Protein AF-A0A835Z826-F1 (afdb_monomer)

pLDDT: mean 78.31, std 16.43, range [38.66, 96.94]

Radius of gyration: 37.95 Å; Cα contacts (8 Å, |Δi|>4): 35; chains: 1; bounding box: 94×25×111 Å

Structure (mmCIF, N/CA/C/O backbone):
data_AF-A0A835Z826-F1
#
_entry.id   AF-A0A835Z826-F1
#
loop_
_atom_site.group_PDB
_atom_site.id
_atom_site.type_symbol
_atom_site.label_atom_id
_atom_site.label_alt_id
_atom_site.label_comp_id
_atom_site.label_asym_id
_atom_site.label_entity_id
_atom_site.label_seq_id
_atom_site.pdbx_PDB_ins_code
_atom_site.Cartn_x
_atom_site.Cartn_y
_atom_site.Cartn_z
_atom_site.occupancy
_atom_site.B_iso_or_equiv
_atom_site.auth_seq_id
_atom_site.auth_comp_id
_atom_site.auth_asym_id
_atom_site.auth_atom_id
_atom_site.pdbx_PDB_model_num
ATOM 1 N N . MET A 1 1 ? 64.832 -9.435 46.548 1.00 40.97 1 MET A N 1
ATOM 2 C CA . MET A 1 1 ? 65.332 -8.676 45.382 1.00 40.97 1 MET A CA 1
ATOM 3 C C . MET A 1 1 ? 64.707 -9.283 44.133 1.00 40.97 1 MET A C 1
ATOM 5 O O . MET A 1 1 ? 65.112 -10.368 43.748 1.00 40.97 1 MET A O 1
ATOM 9 N N . ILE A 1 2 ? 63.658 -8.663 43.580 1.00 41.38 2 ILE A N 1
ATOM 10 C CA . ILE A 1 2 ? 62.967 -9.140 42.368 1.00 41.38 2 ILE A CA 1
ATOM 11 C C . ILE A 1 2 ? 63.315 -8.171 41.235 1.00 41.38 2 ILE A C 1
ATOM 13 O O . ILE A 1 2 ? 63.203 -6.958 41.389 1.00 41.38 2 ILE A O 1
ATOM 17 N N . ASN A 1 3 ? 63.827 -8.734 40.147 1.00 38.66 3 ASN A N 1
ATOM 18 C CA . ASN A 1 3 ? 64.462 -8.061 39.019 1.00 38.66 3 ASN A CA 1
ATOM 19 C C . ASN A 1 3 ? 63.394 -7.408 38.098 1.00 38.66 3 ASN A C 1
ATOM 21 O O . ASN A 1 3 ? 62.521 -8.131 37.616 1.00 38.66 3 ASN A O 1
ATOM 25 N N . PRO A 1 4 ? 63.412 -6.083 37.838 1.00 45.72 4 PRO A N 1
ATOM 26 C CA . PRO A 1 4 ? 62.320 -5.379 37.145 1.00 45.72 4 PRO A CA 1
ATOM 27 C C . PRO A 1 4 ? 62.323 -5.488 35.604 1.00 45.72 4 PRO A C 1
ATOM 29 O O . PRO A 1 4 ? 61.482 -4.881 34.947 1.00 45.72 4 PRO A O 1
ATOM 32 N N . ALA A 1 5 ? 63.221 -6.267 34.995 1.00 46.06 5 ALA A N 1
ATOM 33 C CA . ALA A 1 5 ? 63.373 -6.310 33.534 1.00 46.06 5 ALA A CA 1
ATOM 34 C C . ALA A 1 5 ? 62.367 -7.219 32.785 1.00 46.06 5 ALA A C 1
ATOM 36 O O . ALA A 1 5 ? 62.256 -7.127 31.565 1.00 46.06 5 ALA A O 1
ATOM 37 N N . ALA A 1 6 ? 61.609 -8.081 33.475 1.00 46.38 6 ALA A N 1
ATOM 38 C CA . ALA A 1 6 ? 60.716 -9.052 32.823 1.00 46.38 6 ALA A CA 1
ATOM 39 C C . ALA A 1 6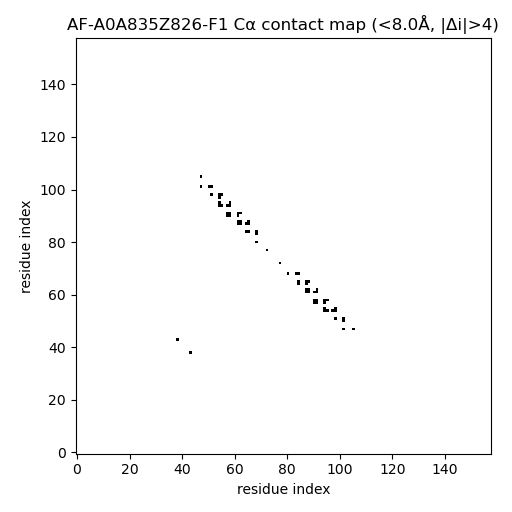 ? 59.318 -8.502 32.458 1.00 46.38 6 ALA A C 1
ATOM 41 O O . ALA A 1 6 ? 58.608 -9.108 31.658 1.00 46.38 6 ALA A O 1
ATOM 42 N N . ALA A 1 7 ? 58.912 -7.350 33.005 1.00 49.34 7 ALA A N 1
ATOM 43 C CA . ALA A 1 7 ? 57.563 -6.802 32.806 1.00 49.34 7 ALA A CA 1
ATOM 44 C C . ALA A 1 7 ? 57.390 -6.016 31.489 1.00 49.34 7 ALA A C 1
ATOM 46 O O . ALA A 1 7 ? 56.269 -5.849 31.012 1.00 49.34 7 ALA A O 1
ATOM 47 N N . ALA A 1 8 ? 58.482 -5.552 30.871 1.00 49.84 8 ALA A N 1
ATOM 48 C CA . ALA A 1 8 ? 58.422 -4.676 29.695 1.00 49.84 8 ALA A CA 1
ATOM 49 C C . ALA A 1 8 ? 58.236 -5.422 28.356 1.00 49.84 8 ALA A C 1
ATOM 51 O O . ALA A 1 8 ? 57.746 -4.841 27.391 1.00 49.84 8 ALA A O 1
ATOM 52 N N . LEU A 1 9 ? 58.584 -6.713 28.287 1.00 50.91 9 LEU A N 1
ATOM 53 C CA . LEU A 1 9 ? 58.485 -7.513 27.056 1.00 50.91 9 LEU A CA 1
ATOM 54 C C . LEU A 1 9 ? 57.095 -8.139 26.840 1.00 50.91 9 LEU A C 1
ATOM 56 O O . LEU A 1 9 ? 56.696 -8.351 25.697 1.00 50.91 9 LEU A O 1
ATOM 60 N N . GLY A 1 10 ?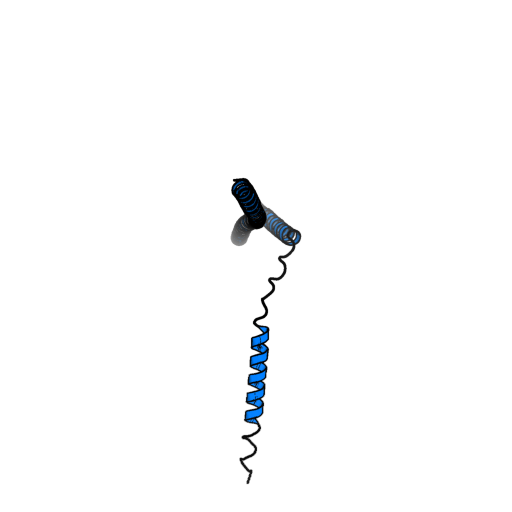 56.325 -8.378 27.908 1.00 51.16 10 GLY A N 1
ATOM 61 C CA . GLY A 1 10 ? 54.970 -8.941 27.809 1.00 51.16 10 GLY A CA 1
ATOM 62 C C . GLY A 1 10 ? 53.913 -7.941 27.323 1.00 51.16 10 GLY A C 1
ATOM 63 O O . GLY A 1 10 ? 53.008 -8.309 26.574 1.00 51.16 10 GLY A O 1
ATOM 64 N N . GLY A 1 11 ? 54.050 -6.661 27.690 1.00 55.59 11 GLY A N 1
ATOM 65 C CA . GLY A 1 11 ? 53.078 -5.621 27.327 1.00 55.59 11 GLY A CA 1
ATOM 66 C C . GLY A 1 11 ? 53.052 -5.296 25.830 1.00 55.59 11 GLY A C 1
ATOM 67 O O . GLY A 1 11 ? 51.991 -5.014 25.273 1.00 55.59 11 GLY A O 1
ATOM 68 N N . ASN A 1 12 ? 54.201 -5.398 25.155 1.00 57.00 12 ASN A N 1
ATOM 69 C CA . ASN A 1 12 ? 54.315 -5.043 23.740 1.00 57.00 12 ASN A CA 1
ATOM 70 C C . ASN A 1 12 ? 53.670 -6.100 22.822 1.00 57.00 12 ASN A C 1
ATOM 72 O O . ASN A 1 12 ? 53.041 -5.764 21.820 1.00 57.00 12 ASN A O 1
ATOM 76 N N . LEU A 1 13 ? 53.730 -7.379 23.215 1.00 59.66 13 LEU A N 1
ATOM 77 C CA . LEU A 1 13 ? 53.100 -8.478 22.476 1.00 59.66 13 LEU A CA 1
ATOM 78 C C . LEU A 1 13 ? 51.564 -8.432 22.571 1.00 59.66 13 LEU A C 1
ATOM 80 O O . LEU A 1 13 ? 50.865 -8.669 21.586 1.00 59.66 13 LEU A O 1
ATOM 84 N N . GLN A 1 14 ? 51.029 -8.065 23.740 1.00 65.19 14 GLN A N 1
ATOM 85 C CA . GLN A 1 14 ? 49.586 -7.902 23.946 1.00 65.19 14 GLN A CA 1
ATOM 86 C C . GLN A 1 14 ? 49.025 -6.676 23.216 1.00 65.19 14 GLN A C 1
ATOM 88 O O . GLN A 1 14 ? 47.934 -6.742 22.647 1.00 65.19 14 GLN A O 1
ATOM 93 N N . ALA A 1 15 ? 49.773 -5.569 23.178 1.00 64.81 15 ALA A N 1
ATOM 94 C CA . ALA A 1 15 ? 49.392 -4.390 22.402 1.00 64.81 15 ALA A CA 1
ATOM 95 C C . ALA A 1 15 ? 49.353 -4.695 20.894 1.00 64.81 15 ALA A C 1
ATOM 97 O O . ALA A 1 15 ? 48.415 -4.290 20.202 1.00 64.81 15 ALA A O 1
ATOM 98 N N . GLN A 1 16 ? 50.313 -5.481 20.397 1.00 66.81 16 GLN A N 1
ATOM 99 C CA . GLN A 1 16 ? 50.369 -5.879 18.991 1.00 66.81 16 GLN A CA 1
ATOM 100 C C . GLN A 1 16 ? 49.247 -6.860 18.612 1.00 66.81 16 GLN A C 1
ATOM 102 O O . GLN A 1 16 ? 48.650 -6.716 17.545 1.00 66.81 16 GLN A O 1
ATOM 107 N N . GLN A 1 17 ? 48.872 -7.782 19.508 1.00 68.44 17 GLN A N 1
ATOM 108 C CA . GLN A 1 17 ? 47.703 -8.647 19.304 1.00 68.44 17 GLN A CA 1
ATOM 109 C C . GLN A 1 17 ? 46.387 -7.862 19.281 1.00 68.44 17 GLN A C 1
ATOM 111 O O . GLN A 1 17 ? 45.538 -8.134 18.432 1.00 68.44 17 GLN A O 1
ATOM 116 N N . ARG A 1 18 ? 46.216 -6.849 20.144 1.00 68.44 18 ARG A N 1
ATOM 117 C CA . ARG A 1 18 ? 45.012 -5.999 20.112 1.00 68.44 18 ARG A CA 1
ATOM 118 C C . ARG A 1 18 ? 44.925 -5.184 18.825 1.00 68.44 18 ARG A C 1
ATOM 120 O O . ARG A 1 18 ? 43.847 -5.099 18.252 1.00 68.44 18 ARG A O 1
ATOM 127 N N . LEU A 1 19 ? 46.039 -4.647 18.324 1.00 66.50 19 LEU A N 1
ATOM 128 C CA . LEU A 1 19 ? 46.052 -3.929 17.042 1.00 66.50 19 LEU A CA 1
ATOM 129 C C . LEU A 1 19 ? 45.706 -4.842 15.857 1.00 66.50 19 LEU A C 1
ATOM 131 O O . LEU A 1 19 ? 45.008 -4.414 14.938 1.00 66.50 19 LEU A O 1
ATOM 135 N N . GLN A 1 20 ? 46.131 -6.106 15.894 1.00 67.00 20 GLN A N 1
ATOM 136 C CA . GLN A 1 20 ? 45.807 -7.079 14.851 1.00 67.00 20 GLN A CA 1
ATOM 137 C C . GLN A 1 20 ? 44.330 -7.513 14.909 1.00 67.00 20 GLN A C 1
ATOM 139 O O . GLN A 1 20 ? 43.685 -7.629 13.868 1.00 67.00 20 GLN A O 1
ATOM 144 N N . GLN A 1 21 ? 43.756 -7.648 16.110 1.00 65.94 21 GLN A N 1
ATOM 145 C CA . GLN A 1 21 ? 42.321 -7.908 16.292 1.00 65.94 21 GLN A CA 1
ATOM 146 C C . GLN A 1 21 ? 41.446 -6.722 15.857 1.00 65.94 21 GLN A C 1
ATOM 148 O O . GLN A 1 21 ? 40.407 -6.929 15.226 1.00 65.94 21 GLN A O 1
ATOM 153 N N . THR A 1 22 ? 41.874 -5.483 16.123 1.00 62.38 22 THR A N 1
ATOM 154 C CA . THR A 1 22 ? 41.150 -4.281 15.681 1.00 62.38 22 THR A CA 1
ATOM 155 C C . THR A 1 22 ? 41.165 -4.138 14.158 1.00 62.38 22 THR A C 1
ATOM 157 O O . THR A 1 22 ? 40.151 -3.761 13.574 1.00 62.38 22 THR A O 1
ATOM 160 N N . GLN A 1 23 ? 42.268 -4.495 13.489 1.00 61.44 23 GLN A N 1
ATOM 161 C CA . GLN A 1 23 ? 42.313 -4.484 12.022 1.00 61.44 23 GLN A CA 1
ATOM 162 C C . GLN A 1 23 ? 41.423 -5.565 11.389 1.00 61.44 23 GLN A C 1
ATOM 164 O O . GLN A 1 23 ? 40.786 -5.295 10.372 1.00 61.44 23 GLN A O 1
ATOM 169 N N . GLN A 1 24 ? 41.300 -6.749 12.004 1.00 60.56 24 GLN A N 1
ATOM 170 C CA . GLN A 1 24 ? 40.375 -7.778 11.510 1.00 60.56 24 GLN A CA 1
ATOM 171 C C . GLN A 1 24 ? 38.901 -7.382 11.679 1.00 60.56 24 GLN A C 1
ATOM 173 O O . GLN A 1 24 ? 38.103 -7.626 10.776 1.00 60.56 24 GLN A O 1
ATOM 178 N N . HIS A 1 25 ? 38.540 -6.706 12.775 1.00 59.19 25 HIS A N 1
ATOM 179 C CA . HIS A 1 25 ? 37.177 -6.186 12.945 1.00 59.19 25 HIS A CA 1
ATOM 180 C C . HIS A 1 25 ? 36.828 -5.098 11.922 1.00 59.19 25 HIS A C 1
ATOM 182 O O . HIS A 1 25 ? 35.694 -5.049 11.448 1.00 59.19 25 HIS A O 1
ATOM 188 N N . GLN A 1 26 ? 37.791 -4.254 11.539 1.00 59.12 26 GLN A N 1
ATOM 189 C CA . GLN A 1 26 ? 37.529 -3.184 10.575 1.00 59.12 26 GLN A CA 1
ATOM 190 C C . GLN A 1 26 ? 37.310 -3.720 9.148 1.00 59.12 26 GLN A C 1
ATOM 192 O O . GLN A 1 26 ? 36.472 -3.196 8.421 1.00 59.12 26 GLN A O 1
ATOM 197 N N . HIS A 1 27 ? 37.980 -4.815 8.766 1.00 54.81 27 HIS A N 1
ATOM 198 C CA . HIS A 1 27 ? 37.769 -5.456 7.459 1.00 54.81 27 HIS A CA 1
ATOM 199 C C . HIS A 1 27 ? 36.431 -6.201 7.340 1.00 54.81 27 HIS A C 1
ATOM 201 O O . HIS A 1 27 ? 35.983 -6.476 6.229 1.00 54.81 27 HIS A O 1
ATOM 207 N N . GLN A 1 28 ? 35.769 -6.513 8.459 1.00 56.94 28 GLN A N 1
ATOM 208 C CA . GLN A 1 28 ? 34.468 -7.184 8.441 1.00 56.94 28 GLN A CA 1
ATOM 209 C C . GLN A 1 28 ? 33.286 -6.202 8.347 1.00 56.94 28 GLN A C 1
ATOM 211 O O . GLN A 1 28 ? 32.191 -6.615 7.982 1.00 56.94 28 GLN A O 1
ATOM 216 N N . GLN A 1 29 ? 33.502 -4.904 8.601 1.00 54.16 29 GLN A N 1
ATOM 217 C CA . GLN A 1 29 ? 32.456 -3.871 8.505 1.00 54.16 29 GLN A CA 1
ATOM 218 C C . GLN A 1 29 ? 32.346 -3.206 7.122 1.00 54.16 29 GLN A C 1
ATOM 220 O O . GLN A 1 29 ? 31.389 -2.480 6.883 1.00 54.16 29 GLN A O 1
ATOM 225 N N . LEU A 1 30 ? 33.282 -3.467 6.202 1.00 48.50 30 LEU A N 1
ATOM 226 C CA . LEU A 1 30 ? 33.248 -2.946 4.825 1.00 48.50 30 LEU A CA 1
ATOM 227 C C . LEU A 1 30 ? 32.709 -3.956 3.800 1.00 48.50 30 LEU A C 1
ATOM 229 O O . LEU A 1 30 ? 32.816 -3.725 2.596 1.00 48.50 30 LEU A O 1
ATOM 233 N N . GLN A 1 31 ? 32.111 -5.067 4.244 1.00 50.25 31 GLN A N 1
ATOM 234 C CA . GLN A 1 31 ? 31.293 -5.855 3.326 1.00 50.25 31 GLN A CA 1
ATOM 235 C C . GLN A 1 31 ? 30.073 -5.014 2.939 1.00 50.25 31 GLN A C 1
ATOM 237 O O . GLN A 1 31 ? 29.397 -4.509 3.840 1.00 50.25 31 GLN A O 1
ATOM 242 N N . PRO A 1 32 ? 29.769 -4.848 1.638 1.00 47.69 32 PRO A N 1
ATOM 243 C CA . PRO A 1 32 ? 28.492 -4.292 1.233 1.00 47.69 32 PRO A CA 1
ATOM 244 C C . PRO A 1 32 ? 27.421 -5.150 1.895 1.00 47.69 32 PRO A C 1
ATOM 246 O O . PRO A 1 32 ? 27.340 -6.357 1.661 1.00 47.69 32 PRO A O 1
ATOM 249 N N . GLN A 1 33 ? 26.672 -4.532 2.802 1.00 41.50 33 GLN A N 1
ATOM 250 C CA . GLN A 1 33 ? 25.547 -5.151 3.468 1.00 41.50 33 GLN A CA 1
ATOM 251 C C . GLN A 1 33 ? 24.560 -5.484 2.354 1.00 41.50 33 GLN A C 1
ATOM 253 O O . GLN A 1 33 ? 23.846 -4.607 1.877 1.00 41.50 33 GLN A O 1
ATOM 258 N N . ALA A 1 34 ? 24.604 -6.727 1.868 1.00 43.25 34 ALA A N 1
ATOM 259 C CA . ALA A 1 34 ? 23.609 -7.247 0.957 1.00 43.25 34 ALA A CA 1
ATOM 260 C C . ALA A 1 34 ? 22.278 -7.050 1.675 1.00 43.25 34 ALA A C 1
ATOM 262 O O . ALA A 1 34 ? 22.009 -7.692 2.695 1.00 43.25 34 ALA A O 1
ATOM 263 N N . THR A 1 35 ? 21.509 -6.070 1.209 1.00 47.09 35 THR A N 1
ATOM 264 C CA . THR A 1 35 ? 20.131 -5.855 1.613 1.00 47.09 35 THR A CA 1
ATOM 265 C C . THR A 1 35 ? 19.464 -7.214 1.523 1.00 47.09 35 THR A C 1
ATOM 267 O O . THR A 1 35 ? 19.447 -7.834 0.459 1.00 47.09 35 THR A O 1
ATOM 270 N N . ALA A 1 36 ? 19.026 -7.737 2.672 1.00 50.56 36 ALA A N 1
ATOM 271 C CA . ALA A 1 36 ? 18.318 -9.004 2.714 1.00 50.56 36 ALA A CA 1
ATOM 272 C C . ALA A 1 36 ? 17.225 -8.961 1.634 1.00 50.56 36 ALA A C 1
ATOM 274 O O . ALA A 1 36 ? 16.551 -7.929 1.533 1.00 50.56 36 ALA A O 1
ATOM 275 N N . PRO A 1 37 ? 17.079 -10.015 0.807 1.00 50.56 37 PRO A N 1
ATOM 276 C CA . PRO A 1 37 ? 16.080 -10.017 -0.248 1.00 50.56 37 PRO A CA 1
ATOM 277 C C . PRO A 1 37 ? 14.739 -9.676 0.389 1.00 50.56 37 PRO A C 1
ATOM 279 O O . PRO A 1 37 ? 14.346 -10.300 1.382 1.00 50.56 37 PRO A O 1
ATOM 282 N N . ALA A 1 38 ? 14.099 -8.625 -0.130 1.00 55.31 38 ALA A N 1
ATOM 283 C CA . ALA A 1 38 ? 12.811 -8.173 0.359 1.00 55.31 38 ALA A CA 1
ATOM 284 C C . ALA A 1 38 ? 11.883 -9.393 0.473 1.00 55.31 38 ALA A C 1
ATOM 286 O O . ALA A 1 38 ? 11.892 -10.248 -0.422 1.00 55.31 38 ALA A O 1
ATOM 287 N N . PRO A 1 39 ? 11.129 -9.538 1.580 1.00 52.34 39 PRO A N 1
ATOM 288 C CA . PRO A 1 39 ? 10.231 -10.669 1.729 1.00 52.34 39 PRO A CA 1
ATOM 289 C C . PRO A 1 39 ? 9.324 -10.739 0.495 1.00 52.34 39 PRO A C 1
ATOM 291 O O . PRO A 1 39 ? 8.867 -9.693 0.024 1.00 52.34 39 PRO A O 1
ATOM 294 N N . PRO A 1 40 ? 9.067 -11.944 -0.046 1.00 57.97 40 PRO A N 1
ATOM 295 C CA . PRO A 1 40 ? 8.272 -12.091 -1.255 1.00 57.97 40 PRO A CA 1
ATOM 296 C C . PRO A 1 40 ? 6.938 -11.363 -1.075 1.00 57.97 40 PRO A C 1
ATOM 298 O O . PRO A 1 40 ? 6.323 -11.460 -0.012 1.00 57.97 40 PRO A O 1
ATOM 301 N N . VAL A 1 41 ? 6.484 -10.654 -2.112 1.00 60.72 41 VAL A N 1
ATOM 302 C CA . VAL A 1 41 ? 5.272 -9.803 -2.116 1.00 60.72 41 VAL A CA 1
ATOM 303 C C . VAL A 1 41 ? 4.052 -10.518 -1.502 1.00 60.72 41 VAL A C 1
ATOM 305 O O . VAL A 1 41 ? 3.233 -9.911 -0.812 1.00 60.72 41 VAL A O 1
ATOM 308 N N . SER A 1 42 ? 3.989 -11.846 -1.653 1.00 61.34 42 SER A N 1
ATOM 309 C CA . SER A 1 42 ? 2.987 -12.732 -1.045 1.00 61.34 42 SER A CA 1
ATOM 310 C C . SER A 1 42 ? 2.983 -12.733 0.495 1.00 61.34 42 SER A C 1
ATOM 312 O O . SER A 1 42 ? 1.909 -12.717 1.098 1.00 61.34 42 SER A O 1
ATOM 314 N N . GLY A 1 43 ? 4.151 -12.703 1.146 1.00 67.56 43 GLY A N 1
ATOM 315 C CA . GLY A 1 43 ? 4.269 -12.665 2.607 1.00 67.56 43 GLY A CA 1
ATOM 316 C C . GLY A 1 43 ? 3.758 -11.348 3.184 1.00 67.56 43 GLY A C 1
ATOM 317 O O . GLY A 1 43 ? 2.919 -11.345 4.083 1.00 67.56 43 GLY A O 1
ATOM 318 N N . ARG A 1 44 ? 4.159 -10.226 2.577 1.00 71.44 44 ARG A N 1
ATOM 319 C CA . ARG A 1 44 ? 3.731 -8.888 3.010 1.00 71.44 44 ARG A CA 1
ATOM 320 C C . ARG A 1 44 ? 2.230 -8.668 2.805 1.00 71.44 44 ARG A C 1
ATOM 322 O O . ARG A 1 44 ? 1.558 -8.148 3.692 1.00 71.44 44 ARG A O 1
ATOM 329 N N . ALA A 1 45 ? 1.679 -9.128 1.680 1.00 72.81 45 ALA A N 1
ATOM 330 C CA . ALA A 1 45 ? 0.238 -9.085 1.423 1.00 72.81 45 ALA A CA 1
ATOM 331 C C . ALA A 1 45 ? -0.564 -9.907 2.449 1.00 72.81 45 ALA A C 1
ATOM 333 O O . ALA A 1 45 ? -1.638 -9.497 2.898 1.00 72.81 45 ALA A O 1
ATOM 334 N N . HIS A 1 46 ? -0.038 -11.063 2.852 1.00 78.06 46 HIS A N 1
ATOM 335 C CA . HIS A 1 46 ? -0.677 -11.918 3.843 1.00 78.06 46 HIS A CA 1
ATOM 336 C C . HIS A 1 46 ? -0.635 -11.310 5.255 1.00 78.06 46 HIS A C 1
ATOM 338 O O . HIS A 1 46 ? -1.627 -11.389 5.985 1.00 78.06 46 HIS A O 1
ATOM 344 N N . ASP A 1 47 ? 0.456 -10.637 5.619 1.00 80.94 47 ASP A N 1
ATOM 345 C CA . ASP A 1 47 ? 0.569 -9.913 6.888 1.00 80.94 47 ASP A CA 1
ATOM 346 C C . ASP A 1 47 ? -0.379 -8.709 6.949 1.00 80.94 47 ASP A C 1
ATOM 348 O O . ASP A 1 47 ? -1.098 -8.550 7.940 1.00 80.94 47 ASP A O 1
ATOM 352 N N . PHE A 1 48 ? -0.483 -7.930 5.863 1.00 83.25 48 PHE A N 1
ATOM 353 C CA . PHE A 1 48 ? -1.476 -6.855 5.749 1.00 83.25 48 PHE A CA 1
ATOM 354 C C . PHE A 1 48 ? -2.901 -7.379 5.918 1.00 83.25 48 PHE A C 1
ATOM 356 O O . PHE A 1 48 ? -3.696 -6.800 6.661 1.00 83.25 48 PHE A O 1
ATOM 363 N N . ARG A 1 49 ? -3.225 -8.509 5.283 1.00 85.00 49 ARG A N 1
ATOM 364 C CA . ARG A 1 49 ? -4.545 -9.132 5.402 1.00 85.00 49 ARG A CA 1
ATOM 365 C C . ARG A 1 49 ? -4.838 -9.581 6.833 1.00 85.00 49 ARG A C 1
ATOM 367 O O . ARG A 1 49 ? -5.903 -9.273 7.359 1.00 85.00 49 ARG A O 1
ATOM 374 N N . ARG A 1 50 ? -3.876 -10.222 7.503 1.00 88.94 50 ARG A N 1
ATOM 375 C CA . ARG A 1 50 ? -4.004 -10.619 8.916 1.00 88.94 50 ARG A CA 1
ATOM 376 C C . ARG A 1 50 ? -4.184 -9.421 9.847 1.00 88.94 50 ARG A C 1
ATOM 378 O O . ARG A 1 50 ? -4.960 -9.501 10.800 1.00 88.94 50 ARG A O 1
ATOM 385 N N . ALA A 1 51 ? -3.463 -8.330 9.604 1.00 86.12 51 ALA A N 1
ATOM 386 C CA . ALA A 1 51 ? -3.591 -7.102 10.380 1.00 86.12 51 ALA A CA 1
ATOM 387 C C . ALA A 1 51 ? -4.960 -6.437 10.156 1.00 86.12 51 ALA A C 1
ATOM 389 O O . ALA A 1 51 ? -5.602 -6.018 11.118 1.00 86.12 51 ALA A O 1
ATOM 390 N N . CYS A 1 52 ? -5.439 -6.406 8.912 1.00 87.75 52 CYS A N 1
ATOM 391 C CA . CYS A 1 52 ? -6.763 -5.904 8.553 1.00 87.75 52 CYS A CA 1
ATOM 392 C C . CYS A 1 52 ? -7.876 -6.708 9.246 1.00 87.75 52 CYS A C 1
ATOM 394 O O . CYS A 1 52 ? -8.689 -6.131 9.966 1.00 87.75 52 CYS A O 1
ATOM 396 N N . ASP A 1 53 ? -7.842 -8.041 9.138 1.00 91.06 53 ASP A N 1
ATOM 397 C CA . ASP A 1 53 ? -8.829 -8.938 9.756 1.00 91.06 53 ASP A CA 1
ATOM 398 C C . ASP A 1 53 ? -8.887 -8.768 11.281 1.00 91.06 53 ASP A C 1
ATOM 400 O O . ASP A 1 53 ? -9.965 -8.755 11.880 1.00 91.06 53 ASP A O 1
ATOM 404 N N . ARG A 1 54 ? -7.725 -8.614 11.927 1.00 92.56 54 ARG A N 1
ATOM 405 C CA . ARG A 1 54 ? -7.635 -8.396 13.377 1.00 92.56 54 ARG A CA 1
ATOM 406 C C . ARG A 1 54 ? -8.282 -7.078 13.794 1.00 92.56 54 ARG A C 1
ATOM 408 O O . ARG A 1 54 ? -9.061 -7.063 14.744 1.00 92.56 54 ARG A O 1
ATOM 415 N N . ASN A 1 55 ? -7.968 -5.987 13.097 1.00 87.62 55 ASN A N 1
ATOM 416 C CA . ASN A 1 55 ? -8.522 -4.674 13.420 1.00 87.62 55 ASN A CA 1
ATOM 417 C C . ASN A 1 55 ? -10.025 -4.605 13.115 1.00 87.62 55 ASN A C 1
ATOM 419 O O . ASN A 1 55 ? -10.775 -4.063 13.920 1.00 87.62 55 ASN A O 1
ATOM 423 N N . ALA A 1 56 ? -10.484 -5.232 12.028 1.00 89.56 56 ALA A N 1
ATOM 424 C CA . ALA A 1 56 ? -11.905 -5.338 11.708 1.00 89.56 56 ALA A CA 1
ATOM 425 C C . ALA A 1 56 ? -12.688 -6.103 12.790 1.00 89.56 56 ALA A C 1
ATOM 427 O O . ALA A 1 56 ? -13.747 -5.647 13.219 1.00 89.56 56 ALA A O 1
ATOM 428 N N . ARG A 1 57 ? -12.155 -7.230 13.289 1.00 92.56 57 ARG A N 1
ATOM 429 C CA . ARG A 1 57 ? -12.763 -7.949 14.425 1.00 92.56 57 ARG A CA 1
ATOM 430 C C . ARG A 1 57 ? -12.802 -7.093 15.682 1.00 92.56 57 ARG A C 1
ATOM 432 O O . ARG A 1 57 ? -13.861 -6.981 16.287 1.00 92.56 57 ARG A O 1
ATOM 439 N N . SER A 1 58 ? -11.694 -6.431 16.015 1.00 90.62 58 SER A N 1
ATOM 440 C CA . SER A 1 58 ? -11.624 -5.527 17.169 1.00 90.62 58 SER A CA 1
ATOM 441 C C . SER A 1 58 ? -12.666 -4.405 17.081 1.00 90.62 58 SER A C 1
ATOM 443 O O . SER A 1 58 ? -13.339 -4.107 18.065 1.00 90.62 58 SER A O 1
ATOM 445 N N . LEU A 1 59 ? -12.874 -3.821 15.895 1.00 89.75 59 LEU A N 1
ATOM 446 C CA . LEU A 1 59 ? -13.908 -2.806 15.686 1.00 89.75 59 LEU A CA 1
ATOM 447 C C . LEU A 1 59 ? -15.312 -3.350 15.980 1.00 89.75 59 LEU A C 1
ATOM 449 O O . LEU A 1 59 ? -16.070 -2.745 16.738 1.00 89.75 59 LEU A O 1
ATOM 453 N N . VAL A 1 60 ? -15.652 -4.507 15.408 1.00 92.88 60 VAL A N 1
ATOM 454 C CA . VAL A 1 60 ? -16.972 -5.132 15.583 1.00 92.88 60 VAL A CA 1
ATOM 455 C C . VAL A 1 60 ? -17.209 -5.541 17.038 1.00 92.88 60 VAL A C 1
ATOM 457 O O . VAL A 1 60 ? -18.292 -5.314 17.578 1.00 92.88 60 VAL A O 1
ATOM 460 N N . GLU A 1 61 ? -16.203 -6.119 17.691 1.00 92.69 61 GLU A N 1
ATOM 461 C CA . GLU A 1 61 ? -16.287 -6.575 19.079 1.00 92.69 61 GLU A CA 1
ATOM 462 C C . GLU A 1 61 ? -16.480 -5.407 20.052 1.00 92.69 61 GLU A C 1
ATOM 464 O O . GLU A 1 61 ? -17.396 -5.454 20.880 1.00 92.69 61 GLU A O 1
ATOM 469 N N . ASN A 1 62 ? -15.684 -4.340 19.914 1.00 89.69 62 ASN A N 1
ATOM 470 C CA . ASN A 1 62 ? -15.779 -3.151 20.764 1.00 89.69 62 ASN A CA 1
ATOM 471 C C . ASN A 1 62 ? -17.083 -2.383 20.527 1.00 89.69 62 ASN A C 1
ATOM 473 O O . ASN A 1 62 ? -17.751 -1.992 21.483 1.00 89.69 62 ASN A O 1
ATOM 477 N N . PHE A 1 63 ? -17.517 -2.239 19.272 1.00 89.81 63 PHE A N 1
ATOM 478 C CA . PHE A 1 63 ? -18.811 -1.627 18.968 1.00 89.81 63 PHE A CA 1
ATOM 479 C C . PHE A 1 63 ? -19.977 -2.451 19.537 1.00 89.81 63 PHE A C 1
ATOM 481 O O . PHE A 1 63 ? -20.903 -1.912 20.144 1.00 89.81 63 PHE A O 1
ATOM 488 N N . GLY A 1 64 ? -19.907 -3.779 19.420 1.00 89.75 64 GLY A N 1
ATOM 489 C CA . GLY A 1 64 ? -20.876 -4.681 20.036 1.00 89.75 64 GLY A CA 1
ATOM 490 C C . GLY A 1 64 ? -20.886 -4.590 21.566 1.00 89.75 64 GLY A C 1
ATOM 491 O O . GLY A 1 64 ? -21.954 -4.676 22.172 1.00 89.75 64 GLY A O 1
ATOM 492 N N . ALA A 1 65 ? -19.724 -4.398 22.199 1.00 86.69 65 ALA A N 1
ATOM 493 C CA . ALA A 1 65 ? -19.623 -4.170 23.638 1.00 86.69 65 ALA A CA 1
ATOM 494 C C . ALA A 1 65 ? -20.303 -2.859 24.048 1.00 86.69 65 ALA A C 1
ATOM 496 O O . ALA A 1 65 ? -21.105 -2.875 24.978 1.00 86.69 65 ALA A O 1
ATOM 497 N N . LEU A 1 66 ? -20.086 -1.771 23.303 1.00 87.69 66 LEU A N 1
ATOM 498 C CA . LEU A 1 66 ? -20.754 -0.488 23.538 1.00 87.69 66 LEU A CA 1
ATOM 499 C C . LEU A 1 66 ? -22.281 -0.599 23.444 1.00 87.69 66 LEU A C 1
ATOM 501 O O . LEU A 1 66 ? -22.973 -0.114 24.333 1.00 87.69 66 LEU A O 1
ATOM 505 N N . ILE A 1 67 ? -22.814 -1.302 22.436 1.00 87.50 67 ILE A N 1
ATOM 506 C CA . ILE A 1 67 ? -24.267 -1.534 22.299 1.00 87.50 67 ILE A CA 1
ATOM 507 C C . ILE A 1 67 ? -24.835 -2.331 23.480 1.00 87.50 67 ILE A C 1
ATOM 509 O O . ILE A 1 67 ? -25.988 -2.138 23.873 1.00 87.50 67 ILE A O 1
ATOM 513 N N . ARG A 1 68 ? -24.070 -3.284 24.024 1.00 86.50 68 ARG A N 1
ATOM 514 C CA . ARG A 1 68 ? -24.503 -4.058 25.195 1.00 86.50 68 ARG A CA 1
ATOM 515 C C . ARG A 1 68 ? -24.478 -3.196 26.452 1.00 86.50 68 ARG A C 1
ATOM 517 O O . ARG A 1 68 ? -25.473 -3.172 27.165 1.00 86.50 68 ARG A O 1
ATOM 524 N N . LEU A 1 69 ? -23.390 -2.463 26.675 1.00 83.50 69 LEU A N 1
ATOM 525 C CA . LEU A 1 69 ? -23.223 -1.575 27.826 1.00 83.50 69 LEU A CA 1
ATOM 526 C C . LEU A 1 69 ? -24.252 -0.440 27.826 1.00 83.50 69 LEU A C 1
ATOM 528 O O . LEU A 1 69 ? -24.787 -0.116 28.873 1.00 83.50 69 LEU A O 1
ATOM 532 N N . SER A 1 70 ? -24.634 0.090 26.660 1.00 79.00 70 SER A N 1
ATOM 533 C CA . SER A 1 70 ? -25.666 1.131 26.568 1.00 79.00 70 SER A CA 1
ATOM 534 C C . SER A 1 70 ? -27.074 0.653 26.947 1.00 79.00 70 SER A C 1
ATOM 536 O O . SER A 1 70 ? -27.973 1.474 27.107 1.00 79.00 70 SER A O 1
ATOM 538 N N . LYS A 1 71 ? -27.308 -0.665 27.013 1.00 76.06 71 LYS A N 1
ATOM 539 C CA . LYS A 1 71 ? -28.602 -1.258 27.393 1.00 76.06 71 LYS A CA 1
ATOM 540 C C . LYS A 1 71 ? -28.681 -1.615 28.875 1.00 76.06 71 LYS A C 1
ATOM 542 O O . LYS A 1 71 ? -29.785 -1.835 29.367 1.00 76.06 71 LYS A O 1
ATOM 547 N N . ILE A 1 72 ? -27.544 -1.715 29.560 1.00 64.69 72 ILE A N 1
ATOM 548 C CA . ILE A 1 72 ? -27.495 -2.029 30.985 1.00 64.69 72 ILE A CA 1
ATOM 549 C C . ILE A 1 72 ? -27.530 -0.686 31.718 1.00 64.69 72 ILE A C 1
ATOM 551 O O . ILE A 1 72 ? -26.693 0.178 31.501 1.00 64.69 72 ILE A O 1
ATOM 555 N N . SER A 1 73 ? -28.591 -0.466 32.489 1.00 64.44 73 SER A N 1
ATOM 556 C CA . SER A 1 73 ? -28.801 0.747 33.280 1.00 64.44 73 SER A CA 1
ATOM 557 C C . SER A 1 73 ? -29.094 0.311 34.706 1.00 64.44 73 SER A C 1
ATOM 559 O O . SER A 1 73 ? -30.220 0.403 35.189 1.00 64.44 73 SER A O 1
ATOM 561 N N . ASP A 1 74 ? -28.089 -0.276 35.350 1.00 69.12 74 ASP A N 1
ATOM 562 C CA . ASP A 1 74 ? -28.171 -0.603 36.766 1.00 69.12 74 ASP A CA 1
ATOM 563 C C . ASP A 1 74 ? -27.444 0.484 37.561 1.00 69.12 74 ASP A C 1
ATOM 565 O O . ASP A 1 74 ? -26.224 0.643 37.483 1.00 69.12 74 ASP A O 1
ATOM 569 N N . ALA A 1 75 ? -28.203 1.274 38.323 1.00 64.56 75 ALA A N 1
ATOM 570 C CA . ALA A 1 75 ? -27.690 2.444 39.036 1.00 64.56 75 ALA A CA 1
ATOM 571 C C . ALA A 1 75 ? -26.577 2.097 40.046 1.00 64.56 75 ALA A C 1
ATOM 573 O O . ALA A 1 75 ? -25.775 2.960 40.399 1.00 64.56 75 ALA A O 1
ATOM 574 N N . GLN A 1 76 ? -26.502 0.838 40.492 1.00 71.50 76 GLN A N 1
ATOM 575 C CA . GLN A 1 76 ? -25.455 0.337 41.388 1.00 71.50 76 GLN A CA 1
ATOM 576 C C . GLN A 1 76 ? -24.109 0.093 40.672 1.00 71.50 76 GLN A C 1
ATOM 578 O O . GLN A 1 76 ? -23.064 0.125 41.319 1.00 71.50 76 GLN A O 1
ATOM 583 N N . HIS A 1 77 ? -24.111 -0.111 39.349 1.00 72.75 77 HIS A N 1
ATOM 584 C CA . HIS A 1 77 ? -22.934 -0.497 38.554 1.00 72.75 77 HIS A CA 1
ATOM 585 C C . HIS A 1 77 ? -22.433 0.602 37.601 1.00 72.75 77 HIS A C 1
ATOM 587 O O . HIS A 1 77 ? -21.427 0.422 36.909 1.00 72.75 77 HIS A O 1
ATOM 593 N N . MET A 1 78 ? -23.076 1.770 37.621 1.00 77.12 78 MET A N 1
ATOM 594 C CA . MET A 1 78 ? -22.891 2.841 36.641 1.00 77.12 78 MET A CA 1
ATOM 595 C C . MET A 1 78 ? -21.433 3.327 36.500 1.00 77.12 78 MET A C 1
ATOM 597 O O . MET A 1 78 ? -20.973 3.597 35.393 1.00 77.12 78 MET A O 1
ATOM 601 N N . THR A 1 79 ? -20.665 3.396 37.593 1.00 79.69 79 THR A N 1
ATOM 602 C CA . THR A 1 79 ? -19.249 3.817 37.553 1.00 79.69 79 THR A CA 1
ATOM 603 C C . THR A 1 79 ? -18.360 2.797 36.836 1.00 79.69 79 THR A C 1
ATOM 605 O O . THR A 1 79 ? -17.460 3.166 36.084 1.00 79.69 79 THR A O 1
ATOM 608 N N . HIS A 1 80 ? -18.614 1.504 37.049 1.00 83.69 80 HIS A N 1
ATOM 609 C CA . HIS A 1 80 ? -17.856 0.421 36.421 1.00 83.69 80 HIS A CA 1
ATOM 610 C C . HIS A 1 80 ? -18.229 0.264 34.941 1.00 83.69 80 HIS A C 1
ATOM 612 O O . HIS A 1 80 ? -17.365 0.025 34.099 1.00 83.69 80 HIS A O 1
ATOM 618 N N . GLU A 1 81 ? -19.504 0.451 34.607 1.00 81.81 81 GLU A N 1
ATOM 619 C CA . GLU A 1 81 ? -19.983 0.480 33.223 1.00 81.81 81 GLU A CA 1
ATOM 620 C C . GLU A 1 81 ? -19.444 1.691 32.460 1.00 81.81 81 GLU A C 1
ATOM 622 O O . GLU A 1 81 ? -19.001 1.540 31.325 1.00 81.81 81 GLU A O 1
ATOM 627 N N . GLY A 1 82 ? -19.379 2.865 33.096 1.00 83.62 82 GLY A N 1
ATOM 628 C CA . GLY A 1 82 ? -18.765 4.060 32.516 1.00 83.62 82 GLY A CA 1
ATOM 629 C C . GLY A 1 82 ? -17.302 3.840 32.122 1.00 83.62 82 GLY A C 1
ATOM 630 O O . GLY A 1 82 ? -16.911 4.175 31.005 1.00 83.62 82 GLY A O 1
ATOM 631 N N . LEU A 1 83 ? -16.512 3.194 32.988 1.00 87.94 83 LEU A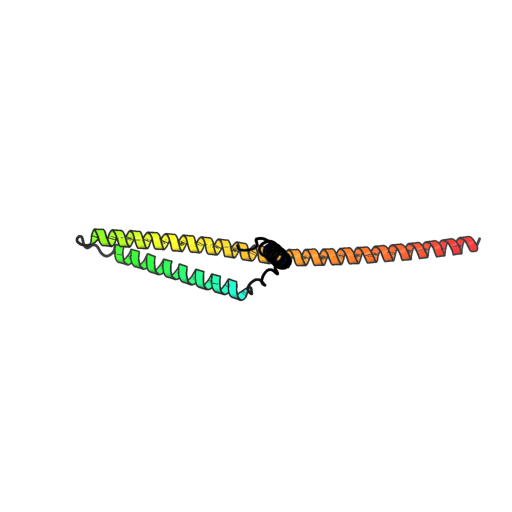 N 1
ATOM 632 C CA . LEU A 1 83 ? -15.122 2.836 32.677 1.00 87.94 83 LEU A CA 1
ATOM 633 C C . LEU A 1 83 ? -15.023 1.841 31.509 1.00 87.94 83 LEU A C 1
ATOM 635 O O . LEU A 1 83 ? -14.142 1.962 30.656 1.00 87.94 83 LEU A O 1
ATOM 639 N N . GLN A 1 84 ? -15.919 0.853 31.451 1.00 88.38 84 GLN A N 1
ATOM 640 C CA . GLN A 1 84 ? -15.948 -0.108 30.347 1.00 88.38 84 GLN A CA 1
ATOM 641 C C . GLN A 1 84 ? -16.339 0.546 29.020 1.00 88.38 84 GLN A C 1
ATOM 643 O O . GLN A 1 84 ? -15.760 0.211 27.988 1.00 88.38 84 GLN A O 1
ATOM 648 N N . ILE A 1 85 ? -17.285 1.487 29.040 1.00 88.25 85 ILE A N 1
ATOM 649 C CA . ILE A 1 85 ? -17.673 2.275 27.865 1.00 88.25 85 ILE A CA 1
ATOM 650 C C . ILE A 1 85 ? -16.484 3.096 27.372 1.00 88.25 85 ILE A C 1
ATOM 652 O O . ILE A 1 85 ? -16.198 3.086 26.176 1.00 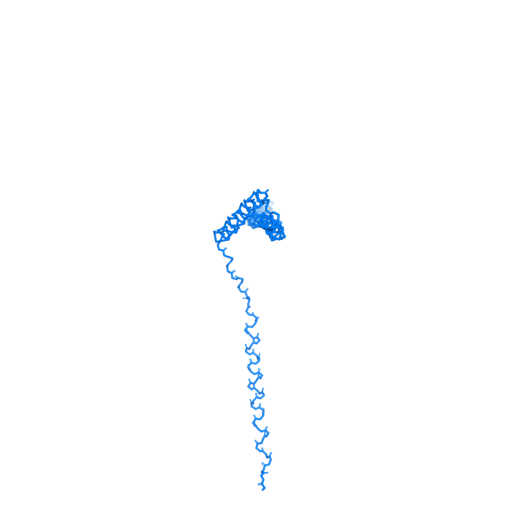88.25 85 ILE A O 1
ATOM 656 N N . ASP A 1 86 ? -15.765 3.762 28.274 1.00 89.44 86 ASP A N 1
ATOM 657 C CA . ASP A 1 86 ? -14.598 4.573 27.918 1.00 89.44 86 ASP A CA 1
ATOM 658 C C . ASP A 1 86 ? -13.465 3.713 27.332 1.00 89.44 86 ASP A C 1
ATOM 660 O O . ASP A 1 86 ? -12.898 4.020 26.279 1.00 89.44 86 ASP A O 1
ATOM 664 N N . THR A 1 87 ? -13.218 2.548 27.937 1.00 91.44 87 THR A N 1
ATOM 665 C CA . THR A 1 87 ? -12.229 1.574 27.451 1.00 91.44 87 THR A CA 1
ATOM 666 C C . THR A 1 87 ? -12.605 1.031 26.070 1.00 91.44 87 THR A C 1
ATOM 668 O O . THR A 1 87 ? -11.773 1.025 25.163 1.00 91.44 87 THR A O 1
ATOM 671 N N . ALA A 1 88 ? -13.857 0.601 25.880 1.00 87.50 88 ALA A N 1
ATOM 672 C CA . ALA A 1 88 ? -14.337 0.074 24.603 1.00 87.50 88 ALA A CA 1
ATOM 673 C C . ALA A 1 88 ? -14.356 1.154 23.509 1.00 87.50 88 ALA A C 1
ATOM 675 O O . ALA A 1 88 ? -14.012 0.871 22.363 1.00 87.50 88 ALA A O 1
ATOM 676 N N . SER A 1 89 ? -14.690 2.400 23.858 1.00 89.62 89 SER A N 1
ATOM 677 C CA . SER A 1 89 ? -14.652 3.543 22.936 1.00 89.62 89 SER A CA 1
ATOM 678 C C . SER A 1 89 ? -13.223 3.860 22.505 1.00 89.62 89 SER A C 1
ATOM 680 O O . SER A 1 89 ? -12.947 3.989 21.313 1.00 89.62 89 SER A O 1
ATOM 682 N N . THR A 1 90 ? -12.288 3.904 23.454 1.00 93.81 90 THR A N 1
ATOM 683 C CA . THR A 1 90 ? -10.864 4.129 23.173 1.00 93.81 90 THR A CA 1
ATOM 684 C C . THR A 1 90 ? -10.280 3.009 22.314 1.00 93.81 90 THR A C 1
ATOM 686 O O . THR A 1 90 ? -9.584 3.272 21.329 1.00 93.81 90 THR A O 1
ATOM 689 N N . ALA A 1 91 ? -10.595 1.750 22.630 1.00 89.94 91 ALA A N 1
ATOM 690 C CA . ALA A 1 91 ? -10.172 0.598 21.840 1.00 89.94 91 ALA A CA 1
ATOM 691 C C . ALA A 1 91 ? -10.747 0.631 20.413 1.00 89.94 91 ALA A C 1
ATOM 693 O O . ALA A 1 91 ? -10.027 0.335 19.456 1.00 89.94 91 ALA A O 1
ATOM 694 N N . LEU A 1 92 ? -12.007 1.053 20.254 1.00 90.50 92 LEU A N 1
ATOM 695 C CA . LEU A 1 92 ? -12.653 1.229 18.952 1.00 90.50 92 LEU A CA 1
ATOM 696 C C . LEU A 1 92 ? -11.937 2.292 18.107 1.00 90.50 92 LEU A C 1
ATOM 698 O O . LEU A 1 92 ? -11.582 2.025 16.959 1.00 90.50 92 LEU A O 1
ATOM 702 N N . VAL A 1 93 ? -11.684 3.474 18.678 1.00 93.56 93 VAL A N 1
ATOM 703 C CA . VAL A 1 93 ? -10.966 4.561 17.991 1.00 93.5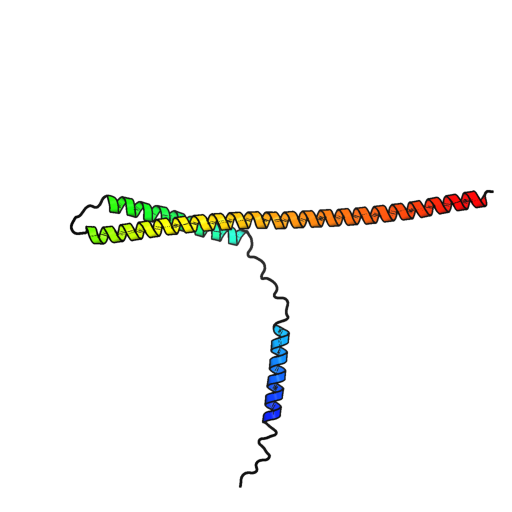6 93 VAL A CA 1
ATOM 704 C C . VAL A 1 93 ? -9.562 4.107 17.595 1.00 93.56 93 VAL A C 1
ATOM 706 O O . VAL A 1 93 ? -9.171 4.248 16.438 1.00 93.56 93 VAL A O 1
ATOM 709 N N . THR A 1 94 ? -8.840 3.461 18.512 1.00 92.69 94 THR A N 1
ATOM 710 C CA . THR A 1 94 ? -7.475 2.966 18.272 1.00 92.69 94 THR A CA 1
ATOM 711 C C . THR A 1 94 ? -7.428 1.936 17.140 1.00 92.69 94 THR A C 1
ATOM 713 O O . THR A 1 94 ? -6.538 1.982 16.283 1.00 92.69 94 THR A O 1
ATOM 716 N N . ALA A 1 95 ? -8.391 1.009 17.094 1.00 87.06 95 ALA A N 1
ATOM 717 C CA . ALA A 1 95 ? -8.505 0.038 16.008 1.00 87.06 95 ALA A CA 1
ATOM 718 C C . ALA A 1 95 ? -8.803 0.731 14.665 1.00 87.06 95 ALA A C 1
ATOM 720 O O . ALA A 1 95 ? -8.213 0.373 13.643 1.00 87.06 95 ALA A O 1
ATOM 721 N N . GLY A 1 96 ? -9.653 1.763 14.672 1.00 88.62 96 GLY A N 1
ATOM 722 C CA . GLY A 1 96 ? -9.958 2.577 13.493 1.00 88.62 96 GLY A CA 1
ATOM 723 C C . GLY A 1 96 ? -8.736 3.324 12.956 1.00 88.62 96 GLY A C 1
ATOM 724 O O . GLY A 1 96 ? -8.423 3.229 11.769 1.00 88.62 96 GLY A O 1
ATOM 725 N N . GLU A 1 97 ? -7.986 4.000 13.824 1.00 92.56 97 GLU A N 1
ATOM 726 C CA . GLU A 1 97 ? -6.739 4.672 13.444 1.00 92.56 97 GLU A CA 1
ATOM 727 C C . GLU A 1 97 ? -5.707 3.696 12.879 1.00 92.56 97 GLU A C 1
ATOM 729 O O . GLU A 1 97 ? -5.038 3.988 11.888 1.00 92.56 97 GLU A O 1
ATOM 734 N N . THR A 1 98 ? -5.593 2.514 13.486 1.00 91.06 98 THR A N 1
ATOM 735 C CA . THR A 1 98 ? -4.668 1.476 13.026 1.00 91.06 98 THR A CA 1
ATOM 736 C C . THR A 1 98 ? -5.059 0.978 11.632 1.00 91.06 98 THR A C 1
ATOM 738 O O . THR A 1 98 ? -4.180 0.798 10.789 1.00 91.06 98 THR A O 1
ATOM 741 N N . MET A 1 99 ? -6.357 0.827 11.330 1.00 88.12 99 MET A N 1
ATOM 742 C CA . MET A 1 99 ? -6.806 0.520 9.965 1.00 88.12 99 MET A CA 1
ATOM 743 C C . MET A 1 99 ? -6.446 1.621 8.968 1.00 88.12 99 MET A C 1
ATOM 745 O O . MET A 1 99 ? -5.986 1.313 7.871 1.00 88.12 99 MET A O 1
ATOM 749 N N . LEU A 1 100 ? -6.624 2.893 9.333 1.00 90.88 100 LEU A N 1
ATOM 750 C CA . LEU A 1 100 ? -6.275 4.009 8.450 1.00 90.88 100 LEU A CA 1
ATOM 751 C C . LEU A 1 100 ? -4.774 4.032 8.131 1.00 90.88 100 LEU A C 1
ATOM 753 O O . LEU A 1 100 ? -4.405 4.213 6.970 1.00 90.88 100 LEU A O 1
ATOM 757 N N . ARG A 1 101 ? -3.915 3.764 9.124 1.00 92.81 101 ARG A N 1
ATOM 758 C CA . ARG A 1 101 ? -2.463 3.626 8.913 1.00 92.81 101 ARG A CA 1
ATOM 759 C C . ARG A 1 101 ? -2.131 2.452 7.989 1.00 92.81 101 ARG A C 1
ATOM 761 O O . ARG A 1 101 ? -1.375 2.636 7.042 1.00 92.81 101 ARG A O 1
ATOM 768 N N . LEU A 1 102 ? -2.756 1.287 8.183 1.00 88.81 102 LEU A N 1
ATOM 769 C CA . LEU A 1 102 ? -2.568 0.128 7.297 1.00 88.81 102 LEU A CA 1
ATOM 770 C C . LEU A 1 102 ? -2.983 0.428 5.848 1.00 88.81 102 LEU A C 1
ATOM 772 O O . LEU A 1 102 ? -2.301 0.014 4.915 1.00 88.81 102 LEU A O 1
ATOM 776 N N . ILE A 1 103 ? -4.075 1.172 5.641 1.00 87.75 103 ILE A N 1
ATOM 777 C CA . ILE A 1 103 ? -4.509 1.603 4.302 1.00 87.75 103 ILE A CA 1
ATOM 778 C C . ILE A 1 103 ? -3.476 2.546 3.675 1.00 87.75 103 ILE A C 1
ATOM 780 O O . ILE A 1 103 ? -3.183 2.426 2.485 1.00 87.75 103 ILE A O 1
ATOM 784 N N . GLN A 1 104 ? -2.928 3.483 4.449 1.00 90.19 104 GLN A N 1
ATOM 785 C CA . GLN A 1 104 ? -1.880 4.387 3.977 1.00 90.19 104 GLN A CA 1
ATOM 786 C C . GLN A 1 104 ? -0.614 3.621 3.573 1.00 90.19 104 GLN A C 1
ATOM 788 O O . GLN A 1 104 ? -0.080 3.860 2.490 1.00 90.19 104 GLN A O 1
ATOM 793 N N . GLU A 1 105 ? -0.164 2.678 4.401 1.00 88.00 105 GLU A N 1
ATOM 794 C CA . GLU A 1 105 ? 0.991 1.826 4.103 1.00 88.00 105 GLU A CA 1
ATOM 795 C C . GLU A 1 105 ? 0.763 0.961 2.860 1.00 88.00 105 GLU A C 1
ATOM 797 O O . GLU A 1 105 ? 1.650 0.860 2.015 1.00 88.00 105 GLU A O 1
ATOM 802 N N . LEU A 1 106 ? -0.433 0.384 2.705 1.00 84.75 106 LEU A N 1
ATOM 803 C CA . LEU A 1 106 ? -0.783 -0.413 1.530 1.00 84.75 106 LEU A CA 1
ATOM 804 C C . LEU A 1 106 ? -0.746 0.430 0.250 1.00 84.75 106 LEU A C 1
ATOM 806 O O . LEU A 1 106 ? -0.159 0.006 -0.743 1.00 84.75 106 LEU A O 1
ATOM 810 N N . LYS A 1 107 ? -1.329 1.637 0.280 1.00 86.00 107 LYS A N 1
ATOM 811 C CA . LYS A 1 107 ? -1.288 2.574 -0.853 1.00 86.00 107 LYS A CA 1
ATOM 812 C C . LYS A 1 107 ? 0.144 2.927 -1.239 1.00 86.00 107 LYS A C 1
ATOM 814 O O . LYS A 1 107 ? 0.472 2.903 -2.419 1.00 86.00 107 LYS A O 1
ATOM 819 N N . LEU A 1 108 ? 0.991 3.223 -0.254 1.00 86.00 108 LEU A N 1
ATOM 820 C CA . LEU A 1 108 ? 2.400 3.517 -0.498 1.00 86.00 108 LEU A CA 1
ATOM 821 C C . LEU A 1 108 ? 3.127 2.309 -1.102 1.00 86.00 108 LEU A C 1
ATOM 823 O O . LEU A 1 108 ? 3.908 2.474 -2.030 1.00 86.00 108 LEU A O 1
ATOM 827 N N . SER A 1 109 ? 2.850 1.099 -0.608 1.00 81.00 109 SER A N 1
ATOM 828 C CA . SER A 1 109 ? 3.488 -0.121 -1.109 1.00 81.00 109 SER A CA 1
ATOM 829 C C . SER A 1 109 ? 3.131 -0.408 -2.570 1.00 81.00 109 SER A C 1
ATOM 831 O O . SER A 1 109 ? 3.999 -0.860 -3.307 1.00 81.00 109 SER A O 1
ATOM 833 N N . ILE A 1 110 ? 1.888 -0.133 -2.983 1.00 80.88 110 ILE A N 1
ATOM 834 C CA . ILE A 1 110 ? 1.451 -0.256 -4.384 1.00 80.88 110 ILE A CA 1
ATOM 835 C C . ILE A 1 110 ? 2.168 0.779 -5.254 1.00 80.88 110 ILE A C 1
ATOM 837 O O . ILE A 1 110 ? 2.760 0.414 -6.260 1.00 80.88 110 ILE A O 1
ATOM 841 N N . LEU A 1 111 ? 2.188 2.048 -4.832 1.00 79.12 111 LEU A N 1
ATOM 842 C CA . LEU A 1 111 ? 2.866 3.109 -5.586 1.00 79.12 111 LEU A CA 1
ATOM 843 C C . LEU A 1 111 ? 4.355 2.810 -5.797 1.00 79.12 111 LEU A C 1
ATOM 845 O O . LEU A 1 111 ? 4.874 3.028 -6.882 1.00 79.12 111 LEU A O 1
ATOM 849 N N . LEU A 1 112 ? 5.042 2.306 -4.769 1.00 80.44 112 LEU A N 1
ATOM 850 C CA . LEU A 1 112 ? 6.454 1.930 -4.872 1.00 80.44 112 LEU A CA 1
ATOM 851 C C . LEU A 1 112 ? 6.683 0.762 -5.838 1.00 80.44 112 LEU A C 1
ATOM 853 O O . LEU A 1 112 ? 7.658 0.787 -6.579 1.00 80.44 112 LEU A O 1
ATOM 857 N N . GLN A 1 113 ? 5.782 -0.222 -5.860 1.00 80.25 113 GLN A N 1
ATOM 858 C CA . GLN A 1 113 ? 5.849 -1.322 -6.821 1.00 80.25 113 GLN A CA 1
ATOM 859 C C . GLN A 1 113 ? 5.683 -0.822 -8.264 1.00 80.25 113 GLN A C 1
ATOM 861 O O . GLN A 1 113 ? 6.385 -1.284 -9.161 1.00 80.25 113 GLN A O 1
ATOM 866 N N . ASP A 1 114 ? 4.788 0.143 -8.482 1.00 75.25 114 ASP A N 1
ATOM 867 C CA . ASP A 1 114 ? 4.606 0.756 -9.798 1.00 75.25 114 ASP A CA 1
ATOM 868 C C . ASP A 1 114 ? 5.855 1.548 -10.231 1.00 75.25 114 ASP A C 1
ATOM 870 O O . ASP A 1 114 ? 6.205 1.524 -11.407 1.00 75.25 114 ASP A O 1
ATOM 874 N N . PHE A 1 115 ? 6.573 2.196 -9.300 1.00 76.19 115 PHE A N 1
ATOM 875 C CA . PHE A 1 115 ? 7.835 2.884 -9.610 1.00 76.19 115 PHE A CA 1
ATOM 876 C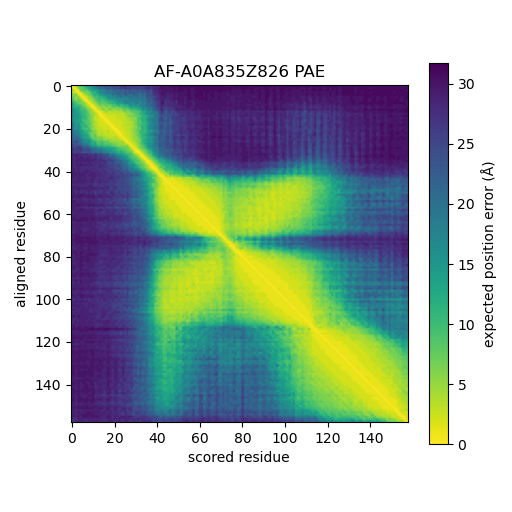 C . PHE A 1 115 ? 8.948 1.931 -10.053 1.00 76.19 115 PHE A C 1
ATOM 878 O O . PHE A 1 115 ? 9.645 2.266 -11.003 1.00 76.19 115 PHE A O 1
ATOM 885 N N . GLU A 1 116 ? 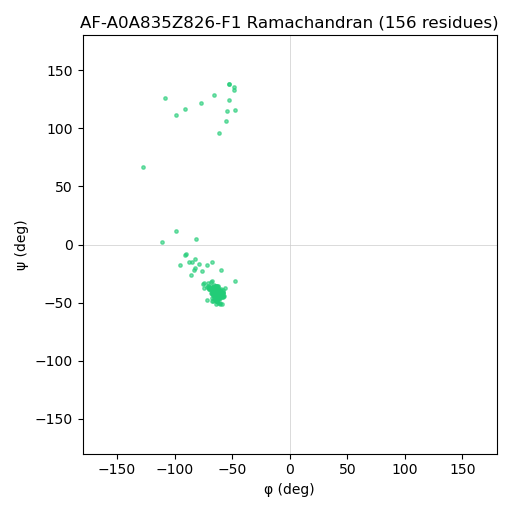9.105 0.765 -9.415 1.00 79.50 116 GLU A N 1
ATOM 886 C CA . GLU A 1 116 ? 10.092 -0.240 -9.850 1.00 79.50 116 GLU A CA 1
ATOM 887 C C . GLU A 1 116 ? 9.815 -0.703 -11.288 1.00 79.50 116 GLU A C 1
ATOM 889 O O . GLU A 1 116 ? 10.721 -0.730 -12.115 1.00 79.50 116 GLU A O 1
ATOM 894 N N . ALA A 1 117 ? 8.550 -0.978 -11.622 1.00 74.88 117 ALA A N 1
ATOM 895 C CA . ALA A 1 117 ? 8.175 -1.364 -12.982 1.00 74.88 117 ALA A CA 1
ATOM 896 C C . ALA A 1 117 ? 8.420 -0.241 -14.008 1.00 74.88 117 ALA A C 1
ATOM 898 O O . ALA A 1 117 ? 8.789 -0.508 -15.151 1.00 74.88 117 ALA A O 1
ATOM 899 N N . MET A 1 118 ? 8.210 1.015 -13.606 1.00 74.56 118 MET A N 1
ATOM 900 C CA . MET A 1 118 ? 8.451 2.177 -14.460 1.00 74.56 118 MET A CA 1
ATOM 901 C C . MET A 1 118 ? 9.951 2.422 -14.683 1.00 74.56 118 MET A C 1
ATOM 903 O O . MET A 1 118 ? 10.342 2.827 -15.774 1.00 74.56 118 MET A O 1
ATOM 907 N N . ASP A 1 119 ? 10.785 2.164 -13.673 1.00 88.38 119 ASP A N 1
ATOM 908 C CA . ASP A 1 119 ? 12.249 2.255 -13.763 1.00 88.38 119 ASP A CA 1
ATOM 909 C C . ASP A 1 119 ? 12.801 1.199 -14.736 1.00 88.38 119 ASP A C 1
ATOM 911 O O . ASP A 1 119 ? 13.546 1.534 -15.656 1.00 88.38 119 ASP A O 1
ATOM 915 N N . ASP A 1 120 ? 12.314 -0.045 -14.636 1.00 88.25 120 ASP A N 1
ATOM 916 C CA . ASP A 1 120 ? 12.64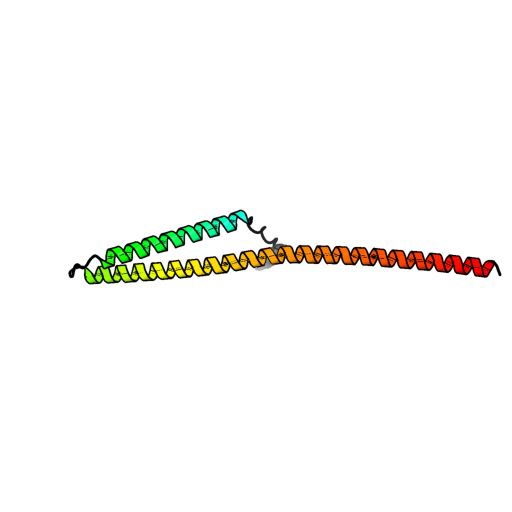3 -1.127 -15.575 1.00 88.25 120 ASP A CA 1
ATOM 917 C C . ASP A 1 120 ? 12.275 -0.768 -17.032 1.00 88.25 120 ASP A C 1
ATOM 919 O O . ASP A 1 120 ? 13.012 -1.080 -17.976 1.00 88.25 120 ASP A O 1
ATOM 923 N N . GLU A 1 121 ? 11.132 -0.105 -17.244 1.00 89.88 121 GLU A N 1
ATOM 924 C CA . GLU A 1 121 ? 10.706 0.360 -18.570 1.00 89.88 121 GLU A CA 1
ATOM 925 C C . GLU A 1 121 ? 11.621 1.473 -19.101 1.00 89.88 121 GLU A C 1
ATOM 927 O O . GLU A 1 121 ? 12.021 1.445 -20.270 1.00 89.88 121 GLU A O 1
ATOM 932 N N . VAL A 1 122 ? 11.998 2.430 -18.248 1.00 92.06 122 VAL A N 1
ATOM 933 C CA . VAL A 1 122 ? 12.935 3.503 -18.605 1.00 92.06 122 VAL A CA 1
ATOM 934 C C . VAL A 1 122 ? 14.298 2.929 -18.991 1.00 92.06 122 VAL A C 1
ATOM 936 O O . VAL A 1 122 ? 14.827 3.299 -20.043 1.00 92.06 122 VAL A O 1
ATOM 939 N N . ASP A 1 123 ? 14.828 1.980 -18.222 1.00 94.06 123 ASP A N 1
ATOM 940 C CA . ASP A 1 123 ? 16.086 1.292 -18.522 1.00 94.06 123 ASP A CA 1
ATOM 941 C C . ASP A 1 123 ? 16.022 0.540 -19.862 1.00 94.06 123 ASP A C 1
ATOM 943 O O . ASP A 1 123 ? 16.963 0.577 -20.670 1.00 94.06 123 ASP A O 1
ATOM 947 N N . ALA A 1 124 ? 14.891 -0.111 -20.154 1.00 93.31 124 ALA A N 1
ATOM 948 C CA . ALA A 1 124 ? 14.675 -0.798 -21.423 1.00 93.31 124 ALA A CA 1
ATOM 949 C C . ALA A 1 124 ? 14.677 0.177 -22.614 1.00 93.31 124 ALA A C 1
ATOM 951 O O . ALA A 1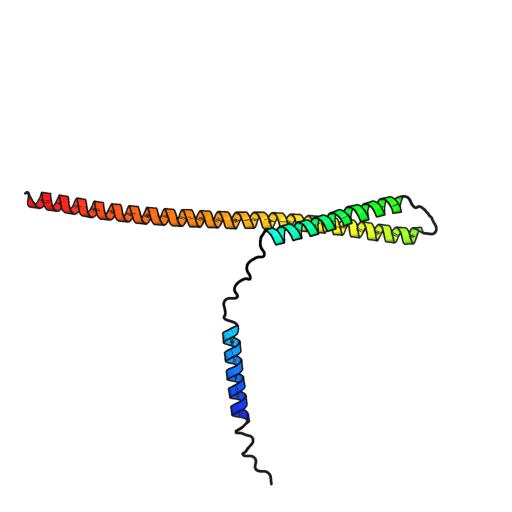 124 ? 15.348 -0.078 -23.627 1.00 93.31 124 ALA A O 1
ATOM 952 N N . VAL A 1 125 ? 13.976 1.307 -22.481 1.00 93.38 125 VAL A N 1
ATOM 953 C CA . VAL A 1 125 ? 13.923 2.368 -23.496 1.00 93.38 125 VAL A CA 1
ATOM 954 C C . VAL A 1 125 ? 15.297 3.010 -23.681 1.00 93.38 125 VAL A C 1
ATOM 956 O O . VAL A 1 125 ? 15.730 3.221 -24.818 1.00 93.38 125 VAL A O 1
ATOM 959 N N . GLU A 1 126 ? 16.035 3.271 -22.602 1.00 95.50 126 GLU A N 1
ATOM 960 C CA . GLU A 1 126 ? 17.387 3.821 -22.683 1.00 95.50 126 GLU A CA 1
ATOM 961 C C . GLU A 1 126 ? 18.325 2.858 -23.429 1.00 95.50 126 GLU A C 1
ATOM 963 O O . GLU A 1 126 ? 19.068 3.258 -24.336 1.00 95.50 126 GLU A O 1
ATOM 968 N N . ALA A 1 127 ? 18.255 1.562 -23.117 1.00 95.62 127 ALA A N 1
ATOM 969 C CA . ALA A 1 127 ? 19.041 0.534 -23.788 1.00 95.62 127 ALA A CA 1
ATOM 970 C C . ALA A 1 127 ? 18.687 0.401 -25.279 1.00 95.62 127 ALA A C 1
ATOM 972 O O . ALA A 1 127 ? 19.568 0.149 -26.113 1.00 95.62 127 ALA A O 1
ATOM 973 N N . GLU A 1 128 ? 17.415 0.547 -25.646 1.00 95.94 128 GLU A N 1
ATOM 974 C CA . GLU A 1 128 ? 16.977 0.585 -27.041 1.00 95.94 128 GLU A CA 1
ATOM 975 C C . GLU A 1 128 ? 17.478 1.835 -27.768 1.00 95.94 128 GLU A C 1
ATOM 977 O O . GLU A 1 128 ? 18.095 1.708 -28.830 1.00 95.94 128 GLU A O 1
ATOM 982 N N . CYS A 1 129 ? 17.312 3.015 -27.174 1.00 94.69 129 CYS A N 1
ATOM 983 C CA . CYS A 1 129 ? 17.781 4.279 -27.733 1.00 94.69 129 CYS A CA 1
ATOM 984 C C . CYS A 1 129 ? 19.297 4.243 -27.974 1.00 94.69 129 CYS A C 1
ATOM 986 O O . CYS A 1 129 ? 19.782 4.554 -29.065 1.00 94.69 129 CYS A O 1
ATOM 988 N N . ARG A 1 130 ? 20.064 3.720 -27.010 1.00 96.38 130 ARG A N 1
ATOM 989 C CA . ARG A 1 130 ? 21.517 3.539 -27.137 1.00 96.38 130 ARG A CA 1
ATOM 990 C C . ARG A 1 130 ? 21.888 2.557 -28.255 1.00 96.38 130 ARG A C 1
ATOM 992 O O . ARG A 1 130 ? 22.883 2.757 -28.952 1.00 96.38 130 ARG A O 1
ATOM 999 N N . ARG A 1 131 ? 21.103 1.490 -28.456 1.00 96.94 131 ARG A N 1
ATOM 1000 C CA . ARG A 1 131 ? 21.279 0.544 -29.576 1.00 96.94 131 ARG A CA 1
ATOM 1001 C C . ARG A 1 131 ? 20.948 1.179 -30.922 1.00 96.94 131 ARG A C 1
ATOM 1003 O O . ARG A 1 131 ? 21.660 0.923 -31.889 1.00 96.94 131 ARG A O 1
ATOM 1010 N N . ALA A 1 132 ? 19.879 1.965 -31.003 1.00 95.06 132 ALA A N 1
ATOM 1011 C CA . ALA A 1 132 ? 19.513 2.702 -32.208 1.00 95.06 132 ALA A CA 1
ATOM 1012 C C . ALA A 1 132 ? 20.593 3.731 -32.571 1.00 95.06 132 ALA A C 1
ATOM 1014 O O . ALA A 1 132 ? 21.039 3.759 -33.712 1.00 95.06 132 ALA A O 1
ATOM 1015 N N . GLY A 1 133 ? 21.107 4.473 -31.585 1.00 96.06 133 GLY A N 1
ATOM 1016 C CA . GLY A 1 133 ? 22.216 5.407 -31.776 1.00 96.06 133 GLY A CA 1
ATOM 1017 C C . GLY A 1 133 ? 23.476 4.731 -32.318 1.00 96.06 133 GLY A C 1
ATOM 1018 O O . GLY A 1 133 ? 24.062 5.213 -33.281 1.00 96.06 133 GLY A O 1
ATOM 1019 N N . ARG A 1 134 ? 23.865 3.568 -31.773 1.00 95.75 134 ARG A N 1
ATOM 1020 C CA . ARG A 1 134 ? 25.009 2.801 -32.304 1.00 95.75 134 ARG A CA 1
ATOM 1021 C C . ARG A 1 134 ? 24.806 2.339 -33.747 1.00 95.75 134 ARG A C 1
ATOM 1023 O O . ARG A 1 134 ? 25.762 2.372 -34.512 1.00 95.75 134 ARG A O 1
ATOM 1030 N N . ARG A 1 135 ? 23.589 1.919 -34.107 1.00 96.12 135 ARG A N 1
ATOM 1031 C CA . ARG A 1 135 ? 23.249 1.531 -35.485 1.00 96.12 135 ARG A CA 1
ATOM 1032 C C . ARG A 1 135 ? 23.373 2.716 -36.434 1.00 96.12 135 ARG A C 1
ATOM 1034 O O . ARG A 1 135 ? 24.128 2.631 -37.387 1.00 96.12 135 ARG A O 1
ATOM 1041 N N . LEU A 1 136 ? 22.748 3.842 -36.090 1.00 96.31 136 LEU A N 1
ATOM 1042 C CA . LEU A 1 136 ? 22.804 5.058 -36.899 1.00 96.31 136 LEU A CA 1
ATOM 1043 C C . LEU A 1 136 ? 24.244 5.547 -37.114 1.00 96.31 136 LEU A C 1
ATOM 1045 O O . LEU A 1 136 ? 24.598 5.957 -38.213 1.00 96.31 136 LEU A O 1
ATOM 1049 N N . VAL A 1 137 ? 25.087 5.490 -36.078 1.00 96.56 137 VAL A N 1
ATOM 1050 C CA . VAL A 1 137 ? 26.513 5.831 -36.208 1.00 96.56 137 VAL A CA 1
ATOM 1051 C C . VAL A 1 137 ? 27.224 4.878 -37.171 1.00 96.56 137 VAL A C 1
ATOM 1053 O O . VAL A 1 137 ? 28.010 5.344 -37.989 1.00 96.56 137 VAL A O 1
ATOM 1056 N N . GLY A 1 138 ? 26.936 3.575 -37.104 1.00 95.69 138 GLY A N 1
ATOM 1057 C CA . GLY A 1 138 ? 27.448 2.594 -38.064 1.00 95.69 138 GLY A CA 1
ATOM 1058 C C . GLY A 1 138 ? 27.035 2.922 -39.499 1.00 95.69 138 GLY A C 1
ATOM 1059 O O . GLY A 1 138 ? 27.900 3.063 -40.359 1.00 95.69 138 GLY A O 1
ATOM 1060 N N . ASP A 1 139 ? 25.742 3.156 -39.727 1.00 96.38 139 ASP A N 1
ATOM 1061 C CA . ASP A 1 139 ? 25.193 3.486 -41.048 1.00 96.38 139 ASP A CA 1
ATOM 1062 C C . ASP A 1 139 ? 25.823 4.770 -41.626 1.00 96.38 139 ASP A C 1
ATOM 1064 O O . ASP A 1 139 ? 26.113 4.852 -42.820 1.00 96.38 139 ASP A O 1
ATOM 1068 N N . ILE A 1 140 ? 26.081 5.781 -40.783 1.00 95.69 140 ILE A N 1
ATOM 1069 C CA . ILE A 1 140 ? 26.759 7.023 -41.189 1.00 95.69 140 ILE A CA 1
ATOM 1070 C C . ILE A 1 140 ? 28.204 6.751 -41.617 1.00 95.69 140 ILE A C 1
ATOM 1072 O O . ILE A 1 140 ? 28.664 7.334 -42.603 1.00 95.69 140 ILE A O 1
ATOM 1076 N N . VAL A 1 141 ? 28.930 5.897 -40.892 1.00 96.56 141 VAL A N 1
ATOM 1077 C CA . VAL A 1 141 ? 30.310 5.534 -41.246 1.00 96.56 141 VAL A CA 1
ATOM 1078 C C . VAL A 1 141 ? 30.335 4.796 -42.582 1.00 96.56 141 VAL A C 1
ATOM 1080 O O . VAL A 1 141 ? 31.071 5.213 -43.474 1.00 96.56 141 VAL A O 1
ATOM 1083 N N . GLU A 1 142 ? 29.479 3.789 -42.767 1.00 94.69 142 GLU A N 1
ATOM 1084 C CA . GLU A 1 142 ? 29.380 3.047 -44.031 1.00 94.69 142 GLU A CA 1
ATOM 1085 C C . GLU A 1 142 ? 29.025 3.964 -45.208 1.00 94.69 142 GLU A C 1
ATOM 1087 O O . GLU A 1 142 ? 29.641 3.897 -46.276 1.00 94.69 142 GLU A O 1
ATOM 1092 N N . LEU A 1 143 ? 28.068 4.877 -45.012 1.00 95.38 143 LEU A N 1
ATOM 1093 C CA . LEU A 1 143 ? 27.701 5.850 -46.034 1.00 95.38 143 LEU A CA 1
ATOM 1094 C C . LEU A 1 143 ? 28.882 6.767 -46.375 1.00 95.38 143 LEU A C 1
ATOM 1096 O O . LEU A 1 143 ? 29.148 7.007 -47.552 1.00 95.38 143 LEU A O 1
ATOM 1100 N N . THR A 1 144 ? 29.614 7.241 -45.367 1.00 95.31 144 THR A N 1
ATOM 1101 C CA . THR A 1 144 ? 30.790 8.102 -45.560 1.00 95.31 144 THR A CA 1
ATOM 1102 C C . THR A 1 144 ? 31.878 7.381 -46.356 1.00 95.31 144 THR A C 1
ATOM 1104 O O . THR A 1 144 ? 32.414 7.947 -47.310 1.00 95.31 144 THR A O 1
ATOM 1107 N N . GLU A 1 145 ? 32.163 6.120 -46.026 1.00 95.06 145 GLU A N 1
ATOM 1108 C CA . GLU A 1 145 ? 33.118 5.292 -46.767 1.00 95.06 145 GLU A CA 1
ATOM 1109 C C . GLU A 1 145 ? 32.671 5.077 -48.219 1.00 95.06 145 GLU A C 1
ATOM 1111 O O . GLU A 1 145 ? 33.471 5.238 -49.142 1.00 95.06 145 GLU A O 1
ATOM 1116 N N . SER A 1 146 ? 31.384 4.792 -48.447 1.00 95.25 146 SER A N 1
ATOM 1117 C CA . SER A 1 146 ? 30.835 4.584 -49.793 1.00 95.25 146 SER A CA 1
ATOM 1118 C C . SER A 1 146 ? 30.937 5.834 -50.678 1.00 95.25 146 SER A C 1
ATOM 1120 O O . SER A 1 146 ? 31.321 5.739 -51.847 1.00 95.25 146 SER A O 1
ATOM 1122 N N . VAL A 1 147 ? 30.660 7.017 -50.117 1.00 94.56 147 VAL A N 1
ATOM 1123 C CA . VAL A 1 147 ? 30.758 8.303 -50.821 1.00 94.56 147 VAL A CA 1
ATOM 1124 C C . VAL A 1 147 ? 32.212 8.612 -51.168 1.00 94.56 147 VAL A C 1
ATOM 1126 O O . VAL A 1 147 ? 32.492 9.021 -52.296 1.00 94.56 147 VAL A O 1
ATOM 1129 N N . GLN A 1 148 ? 33.142 8.370 -50.241 1.00 93.50 148 GLN A N 1
ATOM 1130 C CA . GLN A 1 148 ? 34.571 8.569 -50.478 1.00 93.50 148 GLN A CA 1
ATOM 1131 C C . GLN A 1 148 ? 35.074 7.679 -51.623 1.00 93.50 148 GLN A C 1
ATOM 1133 O O . GLN A 1 148 ? 35.776 8.140 -52.521 1.00 93.50 148 GLN A O 1
ATOM 1138 N N . LEU A 1 149 ? 34.654 6.413 -51.635 1.00 93.38 149 LEU A N 1
ATOM 1139 C CA . LEU A 1 149 ? 35.042 5.442 -52.656 1.00 93.38 149 LEU A CA 1
ATOM 1140 C C . LEU A 1 149 ? 34.497 5.830 -54.040 1.00 93.38 149 LEU A C 1
ATOM 1142 O O . LEU A 1 149 ? 35.219 5.754 -55.035 1.00 93.38 149 LEU A O 1
ATOM 1146 N N . ALA A 1 150 ? 33.250 6.306 -54.105 1.00 91.50 150 ALA A N 1
ATOM 1147 C CA . ALA A 1 150 ? 32.653 6.825 -55.334 1.00 91.50 150 ALA A CA 1
ATOM 1148 C C . ALA A 1 150 ? 33.373 8.088 -55.845 1.00 91.50 150 ALA A C 1
ATOM 1150 O O . ALA A 1 150 ? 33.623 8.219 -57.046 1.00 91.50 150 ALA A O 1
ATOM 1151 N N . TYR A 1 151 ? 33.754 8.997 -54.943 1.00 91.62 151 TYR A N 1
ATOM 1152 C CA . TYR A 1 151 ? 34.516 10.200 -55.281 1.00 91.62 151 TYR A CA 1
ATOM 1153 C C . TYR A 1 151 ? 35.905 9.865 -55.850 1.00 91.62 151 TYR A C 1
ATOM 1155 O O . TYR A 1 151 ? 36.312 10.409 -56.882 1.00 91.62 151 TYR A O 1
ATOM 1163 N N . ASP A 1 152 ? 36.613 8.919 -55.233 1.00 91.44 152 ASP A N 1
ATOM 1164 C CA . ASP A 1 152 ? 37.929 8.471 -55.692 1.00 91.44 152 ASP A CA 1
ATOM 1165 C C . ASP A 1 152 ? 37.857 7.787 -57.067 1.00 91.44 152 ASP A C 1
ATOM 1167 O O . ASP A 1 152 ? 38.729 7.993 -57.915 1.00 91.44 152 ASP A O 1
ATOM 1171 N N . GLN A 1 153 ? 36.807 7.000 -57.322 1.00 89.19 153 GLN A N 1
ATOM 1172 C CA . GLN A 1 153 ? 36.564 6.387 -58.632 1.00 89.19 153 GLN A CA 1
ATOM 1173 C C . GLN A 1 153 ? 36.301 7.436 -59.717 1.00 89.19 153 GLN A C 1
ATOM 1175 O O . GLN A 1 153 ? 36.862 7.333 -60.807 1.00 89.19 153 GLN A O 1
ATOM 1180 N N . HIS A 1 154 ? 35.501 8.463 -59.418 1.00 85.88 154 HIS A N 1
ATOM 1181 C CA . HIS A 1 154 ? 35.233 9.552 -60.357 1.00 85.88 154 HIS A CA 1
ATOM 1182 C C . HIS A 1 154 ? 36.497 10.373 -60.655 1.00 85.88 154 HIS A C 1
ATOM 1184 O O . HIS A 1 154 ? 36.746 10.731 -61.803 1.00 85.88 154 HIS A O 1
ATOM 1190 N N . THR A 1 155 ? 37.323 10.643 -59.642 1.00 86.06 155 THR A N 1
ATOM 1191 C CA . THR A 1 155 ? 38.572 11.408 -59.801 1.00 86.06 155 THR A CA 1
ATOM 1192 C C . THR A 1 155 ? 39.615 10.650 -60.628 1.00 86.06 155 THR A C 1
ATOM 1194 O O . THR A 1 155 ? 40.385 11.266 -61.352 1.00 86.06 155 THR A O 1
ATOM 1197 N N . ARG A 1 156 ? 39.636 9.312 -60.563 1.00 75.94 156 ARG A N 1
ATOM 1198 C CA . ARG A 1 156 ? 40.532 8.469 -61.382 1.00 75.94 156 ARG A CA 1
ATOM 1199 C C . ARG A 1 156 ? 40.066 8.276 -62.828 1.00 75.94 156 ARG A C 1
ATOM 1201 O O . ARG A 1 156 ? 40.849 7.798 -63.642 1.00 75.94 156 ARG A O 1
ATOM 1208 N N . ALA A 1 157 ? 38.798 8.560 -63.122 1.00 72.06 157 ALA A N 1
ATOM 1209 C CA . ALA A 1 157 ? 38.214 8.413 -64.454 1.00 72.06 157 ALA A CA 1
ATOM 1210 C C . ALA A 1 157 ? 38.338 9.682 -65.323 1.00 72.06 157 ALA A C 1
ATOM 1212 O O . ALA A 1 157 ? 37.998 9.629 -66.506 1.00 72.06 157 ALA A O 1
ATOM 1213 N N . GLN A 1 158 ? 38.796 10.797 -64.743 1.00 57.81 158 GLN A N 1
ATOM 1214 C CA . GLN A 1 158 ? 39.123 12.053 -65.430 1.00 57.81 158 GLN A CA 1
ATOM 1215 C C . GLN A 1 158 ? 40.619 12.141 -65.732 1.00 57.81 158 GLN A C 1
ATOM 1217 O O . GLN A 1 158 ? 40.948 12.711 -66.795 1.00 57.81 158 GLN A O 1
#

Foldseek 3Di:
DDDPPPPPVVVVVVVVVVVVVVVVVVVVVPDPPPPDPDPPPVVVVVVLVVLLVVLVVLLVVLVVLLVVLVPDDDVVCVVVSVVSNVVSVVSNVVSVVSNVVSVVVVVVVVVVVVVVVVVVVVVVVVVVVVVVVVVVVVVVVVVVVVVVVVVVVVVVVD

Solvent-accessible surface area (backbone atoms only — not comparable to full-atom values): 8943 Å² total; per-residue (Å²): 141,82,78,81,77,71,67,70,66,59,56,56,56,54,53,51,51,51,55,55,52,53,53,56,56,55,64,65,70,69,55,80,76,72,74,73,78,73,76,56,70,68,58,57,54,49,50,52,49,54,52,50,55,51,33,52,49,47,34,55,52,25,51,52,48,43,61,51,56,74,70,61,83,50,86,91,47,47,73,63,51,51,53,49,44,52,50,31,50,51,52,27,51,52,28,51,54,51,49,53,50,53,53,52,51,50,54,51,53,52,55,53,53,53,49,54,56,50,51,56,50,49,54,52,51,50,54,48,52,54,49,52,50,54,48,52,53,48,54,52,50,55,51,52,53,53,52,51,53,53,51,53,54,56,63,72,75,109

Secondary structure (DSSP, 8-state):
---GGGHHHHHHHHHHHHHHHHHHHHHHTTS----PPPPPHHHHHHHHHHHHHHHHHHHHHHHHHHHHHTT---TTTHHHHHHHHHHHHHHHHHHHHHHHHHHHHHHHHHHHHHHHHHHHHHHHHHHHHHHHHHHHHHHHHHHHHHHHHHHHHHHHT-

Mean predicted aligned error: 17.25 Å

Sequence (158 aa):
MINPAAAALGGNLQAQQRLQQTQQHQHQQLQPQATAPAPPVSGRAHDFRRACDRNARSLVENFGALIRLSKISDAQHMTHEGLQIDTASTALVTAGETMLRLIQELKLSILLQDFEAMDDEVDAVEAECRRAGRRLVGDIVELTESVQLAYDQHTRAQ

Organism: NCBI:txid303371

Nearest PDB structures (foldseek):
  3na7-assembly1_A  TM=8.324E-01  e=1.472E+00  Helicobacter pylori NCTC 11638
  3q0k-assembly1_B  TM=5.923E-01  e=3.652E+00  Homo sapiens
  4wpe-assembly1_A-2  TM=7.496E-01  e=6.988E+00  Saccharomyces cerevisiae S288C
  4ilo-assembly1_A  TM=5.593E-01  e=7.456E+00  Chlamydia trachomatis L2/434/Bu

InterPro domains:
  IPR009332 Mediator of RNA polymerase II transcription subunit 22 [PF06179] (53-132)
  IPR009332 Mediator of RNA polymerase II transcription subunit 22 [PTHR12434] (19-145)